Protein AF-A0A538I4Q8-F1 (afdb_monomer)

Sequence (150 aa):
MQAAAWTIAGQLDADGSVRDAKTSGSMATIPLSQAAVAIVKERRRTLMRRSFTAASSDAFVFTGRNGRPLTRRNALRAWQVATKDVLGNPLRLHDLRTTFASRLLLTVWMSPRRRHCFGTHGLRPRSRCTRVSRETPSHGSSGCENALDA

Radius of gyration: 25.62 Å; Cα contacts (8 Å, |Δi|>4): 102; chains: 1; bounding box: 79×50×55 Å

Structure (mmCIF, N/CA/C/O backbone):
data_AF-A0A538I4Q8-F1
#
_entry.id   AF-A0A538I4Q8-F1
#
loop_
_atom_site.group_PDB
_atom_site.id
_atom_site.type_symbol
_atom_site.label_atom_id
_atom_site.label_alt_id
_atom_site.label_comp_id
_atom_site.label_asym_id
_atom_site.label_entity_id
_atom_site.label_seq_id
_atom_si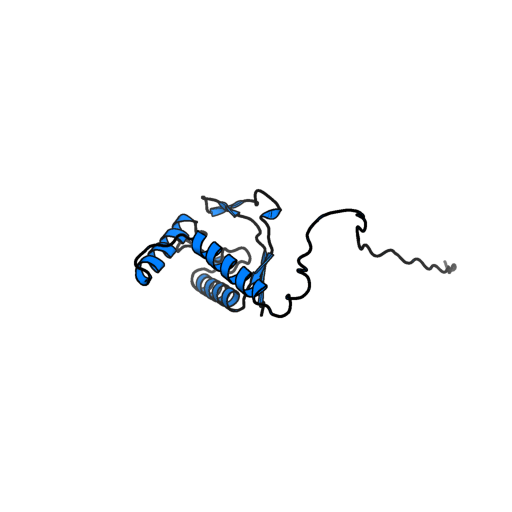te.pdbx_PDB_ins_code
_atom_site.Cartn_x
_atom_site.Cartn_y
_atom_site.Cartn_z
_atom_site.occupancy
_atom_site.B_iso_or_equiv
_atom_site.auth_seq_id
_atom_site.auth_comp_id
_atom_site.auth_asym_id
_atom_site.auth_atom_id
_atom_site.pdbx_PDB_model_num
ATOM 1 N N . MET A 1 1 ? 11.628 -9.960 13.456 1.00 53.09 1 MET A N 1
ATOM 2 C CA . MET A 1 1 ? 12.725 -10.457 12.600 1.00 53.09 1 MET A CA 1
ATOM 3 C C . MET A 1 1 ? 12.488 -9.998 11.168 1.00 53.09 1 MET A C 1
ATOM 5 O O . MET A 1 1 ? 11.351 -10.053 10.705 1.00 53.09 1 MET A O 1
ATOM 9 N N . GLN A 1 2 ? 13.519 -9.460 10.517 1.00 66.44 2 GLN A N 1
ATOM 10 C CA . GLN A 1 2 ? 13.479 -9.041 9.113 1.00 66.44 2 GLN A CA 1
ATOM 11 C C . GLN A 1 2 ? 13.382 -10.280 8.213 1.00 66.44 2 GLN A C 1
ATOM 13 O O . GLN A 1 2 ? 14.041 -11.275 8.490 1.00 66.44 2 GLN A O 1
ATOM 18 N N . ALA A 1 3 ? 12.538 -10.233 7.180 1.00 75.75 3 ALA A N 1
ATOM 19 C CA . ALA A 1 3 ? 12.260 -11.393 6.323 1.00 75.75 3 ALA A CA 1
ATOM 20 C C . ALA A 1 3 ? 12.711 -11.209 4.874 1.00 75.75 3 ALA A C 1
ATOM 22 O O . ALA A 1 3 ? 13.032 -12.178 4.198 1.00 75.75 3 ALA A O 1
ATOM 23 N N . ALA A 1 4 ? 12.695 -9.968 4.395 1.00 85.25 4 ALA A N 1
ATOM 24 C CA . ALA A 1 4 ? 13.140 -9.598 3.060 1.00 85.25 4 ALA A CA 1
ATOM 25 C C . ALA A 1 4 ? 13.564 -8.125 3.056 1.00 85.25 4 ALA A C 1
ATOM 27 O O . ALA A 1 4 ? 13.458 -7.429 4.072 1.00 85.25 4 ALA A O 1
ATOM 28 N N . ALA A 1 5 ? 14.018 -7.638 1.909 1.00 85.44 5 ALA A N 1
ATOM 29 C CA . ALA A 1 5 ? 14.253 -6.225 1.665 1.00 85.44 5 ALA A CA 1
ATOM 30 C C . ALA A 1 5 ? 13.602 -5.818 0.340 1.00 85.44 5 ALA A C 1
ATOM 32 O O . ALA A 1 5 ? 13.479 -6.639 -0.567 1.00 85.44 5 ALA A O 1
ATOM 33 N N . TRP A 1 6 ? 13.169 -4.562 0.245 1.00 86.62 6 TRP A N 1
ATOM 34 C CA . TRP A 1 6 ? 12.595 -3.998 -0.971 1.00 86.62 6 TRP A CA 1
ATOM 35 C C . TRP A 1 6 ? 13.410 -2.793 -1.416 1.00 86.62 6 TRP A C 1
ATOM 37 O O . TRP A 1 6 ? 13.516 -1.813 -0.680 1.00 86.62 6 TRP A O 1
ATOM 47 N N . THR A 1 7 ? 13.975 -2.866 -2.615 1.00 85.94 7 THR A N 1
ATOM 48 C CA . THR A 1 7 ? 14.677 -1.750 -3.248 1.00 85.94 7 THR A CA 1
ATOM 49 C C . THR A 1 7 ? 13.708 -0.913 -4.076 1.00 85.94 7 THR A C 1
ATOM 51 O O . THR A 1 7 ? 12.947 -1.441 -4.887 1.00 85.94 7 THR A O 1
ATOM 54 N N . ILE A 1 8 ? 13.729 0.401 -3.859 1.00 84.75 8 ILE A N 1
ATOM 55 C CA . ILE A 1 8 ? 12.945 1.364 -4.634 1.00 84.75 8 ILE A CA 1
ATOM 56 C C . ILE A 1 8 ? 13.691 1.650 -5.941 1.00 84.75 8 ILE A C 1
ATOM 58 O O . ILE A 1 8 ? 14.726 2.311 -5.923 1.00 84.75 8 ILE A O 1
ATOM 62 N N . ALA A 1 9 ? 13.154 1.154 -7.057 1.00 81.31 9 ALA A N 1
ATOM 63 C CA . ALA A 1 9 ? 13.735 1.342 -8.389 1.00 81.31 9 ALA A CA 1
ATOM 64 C C . ALA A 1 9 ? 13.369 2.692 -9.035 1.00 81.31 9 ALA A C 1
ATOM 66 O O . ALA A 1 9 ? 14.121 3.198 -9.854 1.00 81.31 9 ALA A O 1
ATOM 67 N N . GLY A 1 10 ? 12.237 3.293 -8.657 1.00 85.94 10 GLY A N 1
ATOM 68 C CA . GLY A 1 10 ? 11.752 4.536 -9.256 1.00 85.94 10 GLY A CA 1
ATOM 69 C C . GLY A 1 10 ? 10.437 5.012 -8.643 1.00 85.94 10 GLY A C 1
ATOM 70 O O . GLY A 1 10 ? 9.964 4.474 -7.637 1.00 85.94 10 GLY A O 1
ATOM 71 N N . GLN A 1 11 ? 9.849 6.039 -9.246 1.00 85.75 11 GLN A N 1
ATOM 72 C CA . GLN A 1 11 ? 8.567 6.622 -8.860 1.00 85.75 11 GLN A CA 1
ATOM 73 C C . GLN A 1 11 ? 7.507 6.333 -9.918 1.00 85.75 11 GLN A C 1
ATOM 75 O O . GLN A 1 11 ? 7.797 6.289 -11.106 1.00 85.75 11 GLN A O 1
ATOM 80 N N . LEU A 1 12 ? 6.264 6.148 -9.480 1.00 86.44 12 LEU A N 1
ATOM 81 C CA . LEU A 1 12 ? 5.137 6.000 -10.393 1.00 86.44 12 LEU A CA 1
ATOM 82 C C . LEU A 1 12 ? 4.626 7.383 -10.806 1.00 86.44 12 LEU A C 1
ATOM 84 O O . LEU A 1 12 ? 4.293 8.193 -9.936 1.00 86.44 12 LEU A O 1
ATOM 88 N N . ASP A 1 13 ? 4.530 7.629 -12.106 1.00 84.06 13 ASP A N 1
ATOM 89 C CA . ASP A 1 13 ? 3.953 8.853 -12.652 1.00 84.06 13 ASP A CA 1
ATOM 90 C C . ASP A 1 13 ? 2.418 8.765 -12.792 1.00 84.06 13 ASP A C 1
ATOM 92 O O . ASP A 1 13 ? 1.798 7.720 -12.569 1.00 84.06 13 ASP A O 1
ATOM 96 N N . ALA A 1 14 ? 1.771 9.887 -13.111 1.00 77.12 14 ALA A N 1
ATOM 97 C CA . ALA A 1 14 ? 0.320 10.005 -13.231 1.00 77.12 14 ALA A CA 1
ATOM 98 C C . ALA A 1 14 ? -0.284 9.089 -14.310 1.00 77.12 14 ALA A C 1
ATOM 100 O O . ALA A 1 14 ? -1.422 8.637 -14.161 1.00 77.12 14 ALA A O 1
ATOM 101 N N . ASP A 1 15 ? 0.475 8.800 -15.366 1.00 79.50 15 ASP A N 1
ATOM 102 C CA . ASP A 1 15 ? 0.108 7.893 -16.457 1.00 79.50 15 ASP A CA 1
ATOM 103 C C . ASP A 1 15 ? 0.312 6.403 -16.107 1.00 79.50 15 ASP A C 1
ATOM 105 O O . ASP A 1 15 ? -0.184 5.523 -16.814 1.00 79.50 15 ASP A O 1
ATOM 109 N N . GLY A 1 16 ? 0.967 6.112 -14.978 1.00 77.06 16 GLY A N 1
ATOM 110 C CA . GLY A 1 16 ? 1.312 4.763 -14.542 1.00 77.06 16 GLY A CA 1
ATOM 111 C C . GLY A 1 16 ? 2.652 4.250 -15.073 1.00 77.06 16 GLY A C 1
ATOM 112 O O . GLY A 1 16 ? 2.952 3.073 -14.870 1.00 77.06 16 GLY A O 1
ATOM 113 N N . SER A 1 17 ? 3.454 5.097 -15.724 1.00 84.50 17 SER A N 1
ATOM 114 C CA . SER A 1 17 ? 4.840 4.787 -16.080 1.00 84.50 17 SER A CA 1
ATOM 115 C C . SER A 1 17 ? 5.765 4.887 -14.860 1.00 84.50 17 SER A C 1
ATOM 117 O O . SER A 1 17 ? 5.455 5.559 -13.870 1.00 84.50 17 SER A O 1
ATOM 119 N N . VAL A 1 18 ? 6.901 4.186 -14.903 1.00 85.25 18 VAL A N 1
ATOM 120 C CA . VAL A 1 18 ? 7.962 4.338 -13.898 1.00 85.25 18 VAL A CA 1
ATOM 121 C C . VAL A 1 18 ? 8.919 5.417 -14.383 1.00 85.25 18 VAL A C 1
ATOM 123 O O . VAL A 1 18 ? 9.452 5.321 -15.485 1.00 85.25 18 VAL A O 1
ATOM 126 N N . ARG A 1 19 ? 9.143 6.432 -13.552 1.00 86.44 19 ARG A N 1
ATOM 127 C CA . ARG A 1 19 ? 10.162 7.460 -13.752 1.00 86.44 19 ARG A CA 1
ATOM 128 C C . ARG A 1 19 ? 11.295 7.278 -12.763 1.00 86.44 19 ARG A C 1
ATOM 130 O O . ARG A 1 19 ? 11.072 6.888 -11.613 1.00 86.44 19 ARG A O 1
ATOM 137 N N . ASP A 1 20 ? 12.493 7.640 -13.193 1.00 83.00 20 ASP A N 1
ATOM 138 C CA . ASP A 1 20 ? 13.643 7.684 -12.306 1.00 83.00 20 ASP A CA 1
ATOM 139 C C . ASP A 1 20 ? 13.404 8.660 -11.161 1.00 83.00 20 ASP A C 1
ATOM 141 O O . ASP A 1 20 ? 12.747 9.702 -11.291 1.00 83.00 20 ASP A O 1
ATOM 145 N N . ALA A 1 21 ? 13.935 8.305 -9.997 1.00 80.25 21 ALA A N 1
ATOM 146 C CA . ALA A 1 21 ? 13.842 9.185 -8.858 1.00 80.25 21 ALA A CA 1
ATOM 147 C C . ALA A 1 21 ? 14.675 10.447 -9.121 1.00 80.25 21 ALA A C 1
ATOM 149 O O . ALA A 1 21 ? 15.844 10.369 -9.489 1.00 80.25 21 ALA A O 1
ATOM 150 N N . LYS A 1 22 ? 14.081 11.621 -8.871 1.00 74.38 22 LYS A N 1
ATOM 151 C CA . LYS A 1 22 ? 14.726 12.928 -9.098 1.00 74.38 22 LYS A CA 1
ATOM 152 C C . LYS A 1 22 ? 16.103 13.054 -8.430 1.00 74.38 22 LYS A C 1
ATOM 154 O O . LYS A 1 22 ? 16.942 13.821 -8.888 1.00 74.38 22 LYS A O 1
ATOM 159 N N . THR A 1 23 ? 16.319 12.347 -7.324 1.00 77.69 23 THR A N 1
ATOM 160 C CA . THR A 1 23 ? 17.590 12.320 -6.599 1.00 77.69 23 THR A CA 1
ATOM 161 C C . THR A 1 23 ? 17.951 10.890 -6.218 1.00 77.69 23 THR A C 1
ATOM 163 O O . THR A 1 23 ? 17.082 10.109 -5.826 1.00 77.69 23 THR A O 1
ATOM 166 N N . SER A 1 24 ? 19.245 10.567 -6.245 1.00 68.38 24 SER A N 1
ATOM 167 C CA . SER A 1 24 ? 19.768 9.265 -5.804 1.00 68.38 24 SER A CA 1
ATOM 168 C C . SER A 1 24 ? 19.390 8.943 -4.354 1.00 68.38 24 SER A C 1
ATOM 170 O O . SER A 1 24 ? 19.083 7.800 -4.039 1.00 68.38 24 SER A O 1
ATOM 172 N N . GLY A 1 25 ? 19.299 9.959 -3.487 1.00 72.06 25 GLY A N 1
ATOM 173 C CA . GLY A 1 25 ? 18.856 9.805 -2.095 1.00 72.06 25 GLY A CA 1
ATOM 174 C C . GLY A 1 25 ? 17.397 9.356 -1.924 1.0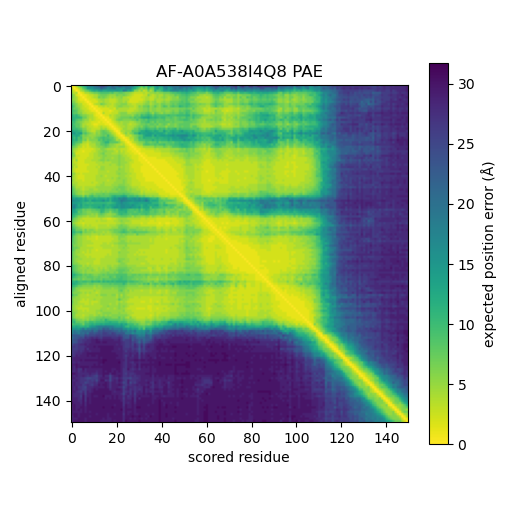0 72.06 25 GLY A C 1
ATOM 175 O O . GLY A 1 25 ? 16.994 8.996 -0.822 1.00 72.06 25 GLY A O 1
ATOM 176 N N . SER A 1 26 ? 16.598 9.369 -2.994 1.00 74.69 26 SER A N 1
ATOM 177 C CA . SER A 1 26 ? 15.232 8.834 -2.989 1.00 74.69 26 SER A CA 1
ATOM 178 C C . SER A 1 26 ? 15.181 7.329 -3.284 1.00 74.69 26 SER A C 1
ATOM 180 O O . SER A 1 26 ? 14.149 6.700 -3.042 1.00 74.69 26 SER A O 1
ATOM 182 N N . MET A 1 27 ? 16.276 6.746 -3.782 1.00 83.81 27 MET A N 1
ATOM 183 C CA . MET A 1 27 ? 16.429 5.301 -3.909 1.00 83.81 27 MET A CA 1
ATOM 184 C C . MET A 1 27 ? 16.886 4.742 -2.565 1.00 83.81 27 MET A C 1
ATOM 186 O O . MET A 1 27 ? 17.902 5.155 -2.010 1.00 83.81 27 MET A O 1
ATOM 190 N N . ALA A 1 28 ? 16.119 3.807 -2.019 1.00 83.56 28 ALA A N 1
ATOM 191 C CA . ALA A 1 28 ? 16.440 3.179 -0.749 1.00 83.56 28 ALA A CA 1
ATOM 192 C C . ALA A 1 28 ? 16.046 1.706 -0.762 1.00 83.56 28 ALA A C 1
ATOM 194 O O . ALA A 1 28 ? 15.075 1.309 -1.411 1.00 83.56 28 ALA A O 1
ATOM 195 N N . THR A 1 29 ? 16.788 0.915 0.005 1.00 86.69 29 THR A N 1
ATOM 196 C CA . THR A 1 29 ? 16.446 -0.472 0.306 1.00 86.69 29 THR A CA 1
ATOM 197 C C . THR A 1 29 ? 15.839 -0.524 1.700 1.00 86.69 29 THR A C 1
ATOM 199 O O . THR A 1 29 ? 16.498 -0.207 2.688 1.00 86.69 29 THR A O 1
ATOM 202 N N . ILE A 1 30 ? 14.561 -0.893 1.779 1.00 86.38 30 ILE A N 1
ATOM 203 C CA . ILE A 1 30 ? 13.788 -0.900 3.021 1.00 86.38 30 ILE A CA 1
ATOM 204 C C . ILE A 1 30 ? 13.644 -2.345 3.517 1.00 86.38 30 ILE A C 1
ATOM 206 O O . ILE A 1 30 ? 13.175 -3.201 2.761 1.00 86.38 30 ILE A O 1
ATOM 210 N N . PRO A 1 31 ? 14.004 -2.646 4.779 1.00 88.44 31 PRO A N 1
ATOM 211 C CA . PRO A 1 31 ? 13.770 -3.959 5.365 1.00 88.44 31 PRO A CA 1
ATOM 212 C C . PRO A 1 31 ? 12.264 -4.223 5.507 1.00 88.44 31 PRO A C 1
ATOM 214 O O . PRO A 1 31 ? 11.525 -3.403 6.053 1.00 88.44 31 PRO A O 1
ATOM 217 N N . LEU A 1 32 ? 11.802 -5.387 5.054 1.00 88.88 32 LEU A N 1
ATOM 218 C CA . LEU A 1 32 ? 10.416 -5.821 5.199 1.00 88.88 32 LEU A CA 1
ATOM 219 C C . LEU A 1 32 ? 10.258 -6.783 6.378 1.00 88.88 32 LEU A C 1
ATOM 221 O O . LEU A 1 32 ? 11.042 -7.719 6.574 1.00 88.88 32 LEU A O 1
ATOM 225 N N . SER A 1 33 ? 9.191 -6.572 7.148 1.00 90.94 33 SER A N 1
ATOM 226 C CA . SER A 1 33 ? 8.743 -7.517 8.168 1.00 90.94 33 SER A CA 1
ATOM 227 C C . SER A 1 33 ? 8.113 -8.758 7.526 1.00 90.94 33 SER A C 1
ATOM 229 O O . SER A 1 33 ? 7.630 -8.710 6.393 1.00 90.94 33 SER A O 1
ATOM 231 N N . GLN A 1 34 ? 8.056 -9.867 8.270 1.00 91.50 34 GLN A N 1
ATOM 232 C CA . GLN A 1 34 ? 7.369 -11.089 7.825 1.00 91.50 34 GLN A CA 1
ATOM 233 C C . GLN A 1 34 ? 5.910 -10.821 7.421 1.00 91.50 34 GLN A C 1
ATOM 235 O O . GLN A 1 34 ? 5.462 -11.302 6.382 1.00 91.50 34 GLN A O 1
ATOM 240 N N . ALA A 1 35 ? 5.196 -9.990 8.188 1.00 91.81 35 ALA A N 1
ATOM 241 C CA . ALA A 1 35 ? 3.818 -9.609 7.886 1.00 91.81 35 ALA A CA 1
ATOM 242 C C . ALA A 1 35 ? 3.698 -8.850 6.552 1.00 91.81 35 ALA A C 1
ATOM 244 O O . ALA A 1 35 ? 2.823 -9.156 5.744 1.00 91.81 35 ALA A O 1
ATOM 245 N N . ALA A 1 36 ? 4.607 -7.906 6.276 1.00 90.81 36 ALA A N 1
ATOM 246 C CA . ALA A 1 36 ? 4.615 -7.179 5.006 1.00 90.81 36 ALA A CA 1
ATOM 247 C C . ALA A 1 36 ? 4.882 -8.116 3.816 1.00 90.81 36 ALA A C 1
ATOM 249 O O . ALA A 1 36 ? 4.206 -8.028 2.790 1.00 90.81 36 ALA A O 1
ATOM 250 N N . VAL A 1 37 ? 5.818 -9.060 3.971 1.00 92.62 37 VAL A N 1
ATOM 251 C CA . VAL A 1 37 ? 6.104 -10.081 2.951 1.00 92.62 37 VAL A CA 1
ATOM 252 C C . VAL A 1 37 ? 4.884 -10.967 2.695 1.00 92.62 37 VAL A C 1
ATOM 254 O O . VAL A 1 37 ? 4.568 -11.243 1.539 1.00 92.62 37 VAL A O 1
ATOM 257 N N . ALA A 1 38 ? 4.175 -11.388 3.745 1.00 94.31 38 ALA A N 1
ATOM 258 C CA . ALA A 1 38 ? 2.968 -12.200 3.611 1.00 94.31 38 ALA A CA 1
ATOM 259 C C . ALA A 1 38 ? 1.873 -11.474 2.808 1.00 94.31 38 ALA A C 1
ATOM 261 O O . ALA A 1 38 ? 1.305 -12.059 1.886 1.00 94.31 38 ALA A O 1
ATOM 262 N N . ILE A 1 39 ? 1.644 -10.183 3.082 1.00 94.06 39 ILE A N 1
ATOM 263 C CA . ILE A 1 39 ? 0.674 -9.353 2.345 1.00 94.06 39 ILE A CA 1
ATOM 264 C C . ILE A 1 39 ? 1.039 -9.269 0.856 1.00 94.06 39 ILE A C 1
ATOM 266 O O . ILE A 1 39 ? 0.183 -9.459 -0.009 1.00 94.06 39 ILE A O 1
ATOM 270 N N . VAL A 1 40 ? 2.314 -9.015 0.542 1.00 91.38 40 VAL A N 1
ATOM 271 C CA . VAL A 1 40 ? 2.799 -8.931 -0.847 1.00 91.38 40 VAL A CA 1
ATOM 272 C C . VAL A 1 40 ? 2.632 -10.268 -1.574 1.00 91.38 40 VAL A C 1
ATOM 274 O O . VAL A 1 40 ? 2.151 -10.294 -2.710 1.00 91.38 40 VAL A O 1
ATOM 277 N N . LYS A 1 41 ? 2.972 -11.387 -0.921 1.00 91.06 41 LYS A N 1
ATOM 278 C CA . LYS A 1 41 ? 2.822 -12.734 -1.491 1.00 91.06 41 LYS A CA 1
ATOM 279 C C . LYS A 1 41 ? 1.363 -13.077 -1.781 1.00 91.06 41 LYS A C 1
ATOM 281 O O . LYS A 1 41 ? 1.058 -13.510 -2.892 1.00 91.06 41 LYS A O 1
ATOM 286 N N . GLU A 1 42 ? 0.457 -12.840 -0.832 1.00 92.88 42 GLU A N 1
ATOM 287 C CA . GLU A 1 42 ? -0.969 -13.116 -1.042 1.00 92.88 42 GLU A CA 1
ATOM 288 C C . GLU A 1 42 ? -1.552 -12.236 -2.151 1.00 92.88 42 GLU A C 1
ATOM 290 O O . GLU A 1 42 ? -2.333 -12.695 -2.994 1.00 92.88 42 GLU A O 1
ATOM 295 N N . ARG A 1 43 ? -1.114 -10.974 -2.221 1.00 91.25 43 ARG A N 1
ATOM 296 C CA . ARG A 1 43 ? -1.521 -10.089 -3.307 1.00 91.25 43 ARG A CA 1
ATOM 297 C C . ARG A 1 43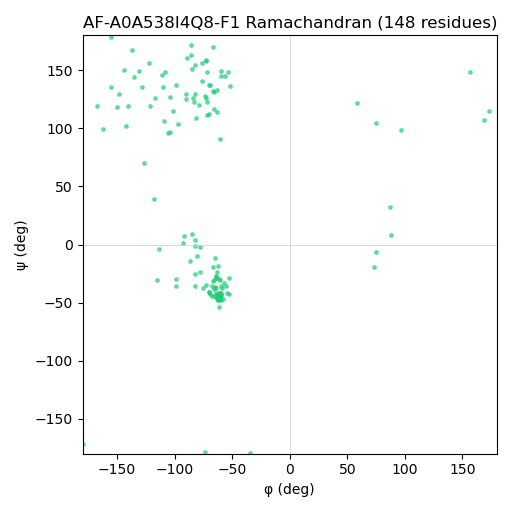 ? -1.069 -10.624 -4.665 1.00 91.25 43 ARG A C 1
ATOM 299 O O . ARG A 1 43 ? -1.892 -10.686 -5.578 1.00 91.25 43 ARG A O 1
ATOM 306 N N . ARG A 1 44 ? 0.190 -11.054 -4.792 1.00 88.94 44 ARG A N 1
ATOM 307 C CA . ARG A 1 44 ? 0.728 -11.639 -6.032 1.00 88.94 44 ARG A CA 1
ATOM 308 C C . ARG A 1 44 ? -0.037 -12.902 -6.433 1.00 88.94 44 ARG A C 1
ATOM 310 O O . ARG A 1 44 ? -0.447 -13.015 -7.584 1.00 88.94 44 ARG A O 1
ATOM 317 N N . ARG A 1 45 ? -0.343 -13.786 -5.476 1.00 89.31 45 ARG A N 1
ATOM 318 C CA . ARG A 1 45 ? -1.163 -14.988 -5.709 1.00 89.31 45 ARG A CA 1
ATOM 319 C C . ARG A 1 45 ? -2.557 -14.638 -6.231 1.00 89.31 45 ARG A C 1
ATOM 321 O O . ARG A 1 45 ? -3.047 -15.251 -7.175 1.00 89.31 45 ARG A O 1
ATOM 328 N N . THR A 1 46 ? -3.190 -13.620 -5.654 1.00 88.50 46 THR A N 1
ATOM 329 C CA . THR A 1 46 ? -4.499 -13.134 -6.111 1.00 88.50 46 THR A CA 1
ATOM 330 C C . THR A 1 46 ? -4.451 -12.552 -7.519 1.00 88.50 46 THR A C 1
ATOM 332 O O . THR A 1 46 ? -5.397 -12.746 -8.279 1.00 88.50 46 THR A O 1
ATOM 335 N N . LEU A 1 47 ? -3.370 -11.862 -7.886 1.00 87.25 47 LEU A N 1
ATOM 336 C CA . LEU A 1 47 ? -3.200 -11.352 -9.244 1.00 87.25 47 LEU A CA 1
ATOM 337 C C . LEU A 1 47 ? -2.967 -12.474 -10.259 1.00 87.25 47 LEU A C 1
ATOM 339 O O . LEU A 1 47 ? -3.617 -12.466 -11.299 1.00 87.25 47 LEU A O 1
ATOM 343 N N . MET A 1 48 ? -2.136 -13.466 -9.933 1.00 85.44 48 MET A N 1
ATOM 344 C CA . MET A 1 48 ? -1.899 -14.640 -10.786 1.00 85.44 48 MET A CA 1
ATOM 345 C C . MET A 1 48 ? -3.187 -15.421 -11.071 1.00 85.44 48 MET A C 1
ATOM 347 O O . MET A 1 48 ? -3.404 -15.857 -12.195 1.00 85.44 48 MET A O 1
ATOM 351 N N . ARG A 1 49 ? -4.087 -15.535 -10.082 1.00 84.50 49 ARG A N 1
ATOM 352 C CA . ARG A 1 49 ? -5.419 -16.139 -10.278 1.00 84.50 49 ARG A CA 1
ATOM 353 C C . ARG A 1 49 ? -6.305 -15.363 -11.260 1.00 84.50 49 ARG A C 1
ATOM 355 O O . ARG A 1 49 ? -7.245 -15.932 -11.794 1.00 84.50 49 ARG A O 1
ATOM 362 N N . ARG A 1 50 ? -6.056 -14.064 -11.454 1.00 81.00 50 ARG A N 1
ATOM 363 C CA . ARG A 1 50 ? -6.868 -13.180 -12.309 1.00 81.00 50 ARG A CA 1
ATOM 364 C C . ARG A 1 50 ? -6.276 -12.976 -13.700 1.00 81.00 50 ARG A C 1
ATOM 366 O O . ARG A 1 50 ? -7.028 -12.699 -14.624 1.00 81.00 50 ARG A O 1
ATOM 373 N N . SER A 1 51 ? -4.954 -13.042 -13.836 1.00 74.69 51 SER A N 1
ATOM 374 C CA . SER A 1 51 ? -4.259 -12.838 -15.104 1.00 74.69 51 SER A CA 1
ATOM 375 C C . SER A 1 51 ? -2.907 -13.543 -15.114 1.00 74.69 51 SER A C 1
ATOM 377 O O . SER A 1 51 ? -2.111 -13.389 -14.185 1.00 74.69 51 SER A O 1
ATOM 379 N N . PHE A 1 52 ? -2.604 -14.220 -16.222 1.00 65.88 52 PHE A N 1
ATOM 380 C CA . PHE A 1 52 ? -1.297 -14.825 -16.470 1.00 65.88 52 PHE A CA 1
ATOM 381 C C . PHE A 1 52 ? -0.180 -13.773 -16.608 1.00 65.88 52 PHE A C 1
ATOM 383 O O . PHE A 1 52 ? 0.946 -14.002 -16.175 1.00 65.88 52 PHE A O 1
ATOM 390 N N . THR A 1 53 ? -0.492 -12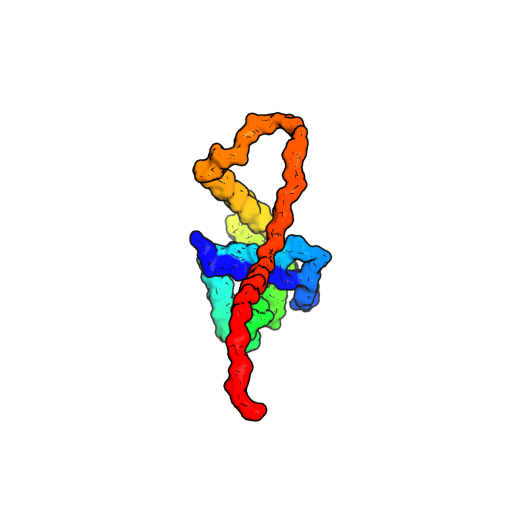.565 -17.100 1.00 68.12 53 THR A N 1
ATOM 391 C CA . THR A 1 53 ? 0.495 -11.473 -17.240 1.00 68.12 53 THR A CA 1
ATOM 392 C C . THR A 1 53 ? 1.010 -10.947 -15.898 1.00 68.12 53 THR A C 1
ATOM 394 O O . THR A 1 53 ? 2.089 -10.363 -15.834 1.00 68.12 53 THR A O 1
ATOM 397 N N . ALA A 1 54 ? 0.290 -11.204 -14.801 1.00 65.06 54 ALA A N 1
ATOM 398 C CA . ALA A 1 54 ? 0.720 -10.839 -13.453 1.00 65.06 54 ALA A CA 1
ATOM 399 C C . ALA A 1 54 ? 1.780 -11.788 -12.860 1.00 65.06 54 ALA A C 1
ATOM 401 O O . ALA A 1 54 ? 2.238 -11.570 -11.735 1.00 65.06 54 ALA A O 1
ATOM 402 N N . ALA A 1 55 ? 2.159 -12.847 -13.583 1.00 65.38 55 ALA A N 1
ATOM 403 C CA . ALA A 1 55 ? 3.199 -13.773 -13.152 1.00 65.38 55 ALA A CA 1
ATOM 404 C C . ALA A 1 55 ? 4.624 -13.227 -13.359 1.00 65.38 55 ALA A C 1
ATOM 406 O O . ALA A 1 55 ? 5.525 -13.634 -12.620 1.00 65.38 55 ALA A O 1
ATOM 407 N N . SER A 1 56 ? 4.810 -12.282 -14.293 1.00 74.88 56 SER A N 1
ATOM 408 C CA . SER A 1 56 ? 6.114 -11.681 -14.612 1.00 74.88 56 SER A CA 1
ATOM 409 C C . SER A 1 56 ? 6.792 -11.065 -13.380 1.00 74.88 56 SER A C 1
ATOM 411 O O . SER A 1 56 ? 6.128 -10.528 -12.487 1.00 74.88 56 SER A O 1
ATOM 413 N N . SER A 1 57 ? 8.125 -11.148 -13.306 1.00 73.31 57 SER A N 1
ATOM 414 C CA . SER A 1 57 ? 8.930 -10.511 -12.250 1.00 73.31 57 SER A CA 1
ATOM 415 C C . SER A 1 57 ? 8.664 -9.011 -12.158 1.00 73.31 57 SER A C 1
ATOM 417 O O . SER A 1 57 ? 8.574 -8.487 -11.048 1.00 73.31 57 SER A O 1
ATOM 419 N N . ASP A 1 58 ? 8.429 -8.379 -13.308 1.00 75.62 58 ASP A N 1
ATOM 420 C CA . ASP A 1 58 ? 8.359 -6.924 -13.462 1.00 75.62 58 ASP A CA 1
ATOM 421 C C . ASP A 1 58 ? 6.924 -6.391 -13.324 1.00 75.62 58 ASP A C 1
ATOM 423 O O . ASP A 1 58 ? 6.664 -5.193 -13.432 1.00 75.62 58 ASP A O 1
ATOM 427 N N . ALA A 1 59 ? 5.960 -7.281 -13.068 1.00 83.44 59 ALA A N 1
ATOM 428 C CA . ALA A 1 59 ? 4.571 -6.902 -12.884 1.00 83.44 59 ALA A CA 1
ATOM 429 C C . ALA A 1 59 ? 4.358 -6.149 -11.560 1.00 83.44 59 ALA A C 1
ATOM 431 O O . ALA A 1 59 ? 4.814 -6.557 -10.487 1.00 83.44 59 ALA A O 1
ATOM 432 N N . PHE A 1 60 ? 3.568 -5.075 -11.611 1.00 87.88 60 PHE A N 1
ATOM 433 C CA . PHE A 1 60 ? 3.180 -4.335 -10.415 1.00 87.88 60 PHE A CA 1
ATOM 434 C C . PHE A 1 60 ? 2.346 -5.197 -9.456 1.00 87.88 60 PHE A C 1
ATOM 436 O O . PHE A 1 60 ? 1.350 -5.813 -9.833 1.00 87.88 60 PHE A O 1
ATOM 443 N N . VAL A 1 61 ? 2.704 -5.170 -8.170 1.00 89.44 61 VAL A N 1
ATOM 444 C CA . VAL A 1 61 ? 1.990 -5.910 -7.112 1.00 89.44 61 VAL A CA 1
ATOM 445 C C . VAL A 1 61 ? 0.660 -5.238 -6.744 1.00 89.44 61 VAL A C 1
ATOM 447 O O . VAL A 1 61 ? -0.344 -5.899 -6.465 1.00 89.44 61 VAL A O 1
ATOM 450 N N . PHE A 1 62 ? 0.625 -3.905 -6.735 1.00 90.75 62 PHE A N 1
ATOM 451 C CA . PHE A 1 62 ? -0.567 -3.135 -6.387 1.00 90.75 62 PHE A CA 1
ATOM 452 C C . PHE A 1 62 ? -1.180 -2.531 -7.644 1.00 90.75 62 PHE A C 1
ATOM 454 O O . PHE A 1 62 ? -0.776 -1.466 -8.102 1.00 90.75 62 PHE A O 1
ATOM 461 N N . THR A 1 63 ? -2.169 -3.229 -8.191 1.00 90.44 63 THR A N 1
ATOM 462 C CA . THR A 1 63 ? -2.888 -2.841 -9.410 1.00 90.44 63 THR A CA 1
ATOM 463 C C . THR A 1 63 ? -4.391 -2.700 -9.175 1.00 90.44 63 THR A C 1
ATOM 465 O O . THR A 1 63 ? -4.957 -3.290 -8.245 1.00 90.44 63 THR A O 1
ATOM 468 N N . GLY A 1 64 ? -5.045 -1.909 -10.026 1.00 85.00 64 GLY A N 1
ATOM 469 C CA . GLY A 1 64 ? -6.501 -1.840 -10.136 1.00 85.00 64 GLY A CA 1
ATOM 470 C C . GLY A 1 64 ? -7.098 -3.067 -10.836 1.00 85.00 64 GLY A C 1
ATOM 471 O O . GLY A 1 64 ? -6.392 -3.990 -11.236 1.00 85.00 64 GLY A O 1
ATOM 472 N N . ARG A 1 65 ? -8.427 -3.084 -11.018 1.00 82.31 65 ARG A N 1
ATOM 473 C CA . ARG A 1 65 ? -9.122 -4.181 -11.731 1.00 82.31 65 ARG A CA 1
ATOM 474 C C . ARG A 1 65 ? -8.718 -4.295 -13.205 1.00 82.31 65 ARG A C 1
ATOM 476 O O . ARG A 1 65 ? -8.766 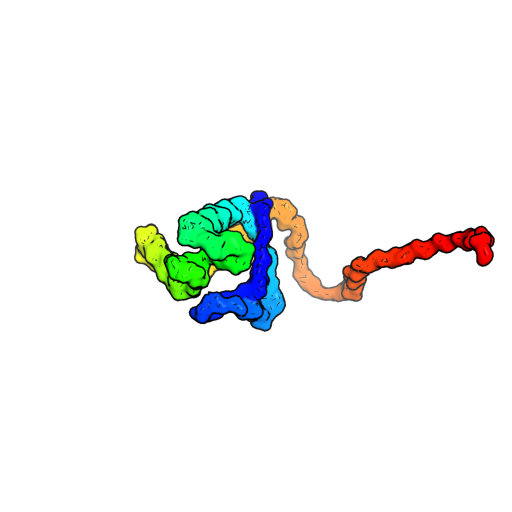-5.380 -13.758 1.00 82.31 65 ARG A O 1
ATOM 483 N N . ASN A 1 66 ? -8.296 -3.188 -13.806 1.00 82.50 66 ASN A N 1
ATOM 484 C CA . ASN A 1 66 ? -7.831 -3.093 -15.189 1.00 82.50 66 ASN A CA 1
ATOM 485 C C . ASN A 1 66 ? -6.342 -3.452 -15.366 1.00 82.50 66 ASN A C 1
ATOM 487 O O . ASN A 1 66 ? -5.774 -3.156 -16.410 1.00 82.50 66 ASN A O 1
ATOM 491 N N . GLY A 1 67 ? -5.678 -3.986 -14.334 1.00 82.81 67 GLY A N 1
ATOM 492 C CA . GLY A 1 67 ? -4.257 -4.345 -14.383 1.00 82.81 67 GLY A CA 1
ATOM 493 C C . GLY A 1 67 ? -3.283 -3.163 -14.328 1.00 82.81 67 GLY A C 1
ATOM 494 O O . GLY A 1 67 ? -2.086 -3.382 -14.177 1.00 82.81 67 GLY A O 1
ATOM 495 N N . ARG A 1 68 ? -3.766 -1.914 -14.376 1.00 86.62 68 ARG A N 1
ATOM 496 C CA . ARG A 1 68 ? -2.916 -0.720 -14.252 1.00 86.62 68 ARG A CA 1
ATOM 497 C C . ARG A 1 68 ? -2.412 -0.545 -12.816 1.00 86.62 68 ARG A C 1
ATOM 499 O O . ARG A 1 68 ? -3.141 -0.902 -11.881 1.00 86.62 68 ARG A O 1
ATOM 506 N N . PRO A 1 69 ? -1.211 0.024 -12.612 1.00 90.19 69 PRO A N 1
ATOM 507 C CA . PRO A 1 69 ? -0.687 0.285 -11.277 1.00 90.19 69 PRO A CA 1
ATOM 508 C C . PRO A 1 69 ? -1.608 1.217 -10.485 1.00 90.19 69 PRO A C 1
ATOM 510 O O . PRO A 1 69 ? -2.326 2.062 -11.029 1.00 90.19 69 PRO A O 1
ATOM 513 N N . LEU A 1 70 ? -1.624 1.031 -9.168 1.00 90.19 70 LEU A N 1
ATOM 514 C CA . LEU A 1 70 ? -2.473 1.799 -8.273 1.00 90.19 70 LEU A CA 1
ATOM 515 C C . LEU A 1 70 ? -1.982 3.250 -8.187 1.00 90.19 70 LEU A C 1
ATOM 517 O O . LEU A 1 70 ? -0.932 3.537 -7.618 1.00 90.19 70 LEU A O 1
ATOM 521 N N . THR A 1 71 ? -2.777 4.179 -8.713 1.00 89.19 71 THR A N 1
ATOM 522 C CA . THR A 1 71 ? -2.463 5.612 -8.658 1.00 89.19 71 THR A CA 1
ATOM 523 C C . THR A 1 71 ? -2.656 6.183 -7.252 1.00 89.19 71 THR A C 1
ATOM 525 O O . THR A 1 71 ? -3.463 5.684 -6.460 1.00 89.19 71 THR A O 1
ATOM 528 N N . ARG A 1 72 ? -1.989 7.309 -6.958 1.00 88.81 72 ARG A N 1
ATOM 529 C CA . ARG A 1 72 ? -2.136 8.037 -5.683 1.00 88.81 72 ARG A CA 1
ATOM 530 C C . ARG A 1 72 ? -3.597 8.357 -5.355 1.00 88.81 72 ARG A C 1
ATOM 532 O O . ARG A 1 72 ? -4.014 8.188 -4.212 1.00 88.81 72 ARG A O 1
ATOM 539 N N . ARG A 1 73 ? -4.379 8.801 -6.347 1.00 89.88 73 ARG A N 1
ATOM 540 C CA . ARG A 1 73 ? -5.801 9.143 -6.169 1.00 89.88 73 ARG A CA 1
ATOM 541 C C . ARG A 1 73 ? -6.624 7.919 -5.772 1.00 89.88 73 ARG A C 1
ATOM 543 O O . ARG A 1 73 ? -7.436 8.009 -4.856 1.00 89.88 73 ARG A O 1
ATOM 550 N N . ASN A 1 74 ? -6.392 6.783 -6.426 1.00 90.94 74 ASN A N 1
ATOM 551 C CA . ASN A 1 74 ? -7.121 5.548 -6.144 1.00 90.94 74 ASN A CA 1
ATOM 552 C C . ASN A 1 74 ? -6.728 4.957 -4.786 1.00 90.94 74 ASN A C 1
ATOM 554 O O . ASN A 1 74 ? -7.607 4.543 -4.033 1.00 90.94 74 ASN A O 1
ATOM 558 N N . ALA A 1 75 ? -5.437 4.985 -4.442 1.00 91.06 75 ALA A N 1
ATOM 559 C CA . ALA A 1 75 ? -4.957 4.588 -3.122 1.00 91.06 75 ALA A CA 1
ATOM 560 C C . ALA A 1 75 ? -5.562 5.462 -2.012 1.00 91.06 75 ALA A C 1
ATOM 562 O O . ALA A 1 75 ? -6.055 4.937 -1.016 1.00 91.06 75 ALA A O 1
ATOM 563 N N . LEU A 1 76 ? -5.582 6.789 -2.202 1.00 93.00 76 LEU A N 1
ATOM 564 C CA . LEU A 1 76 ? -6.153 7.720 -1.229 1.00 93.00 76 LEU A CA 1
ATOM 565 C C . LEU A 1 76 ? -7.652 7.487 -1.059 1.00 93.00 76 LEU A C 1
ATOM 567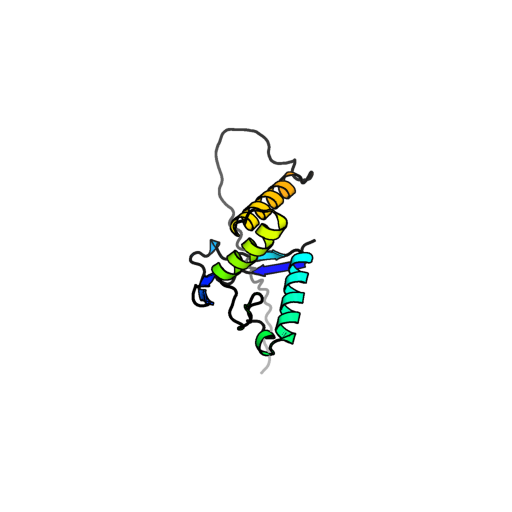 O O . LEU A 1 76 ? -8.124 7.409 0.068 1.00 93.00 76 LEU A O 1
ATOM 571 N N . ARG A 1 77 ? -8.388 7.318 -2.162 1.00 93.06 77 ARG A N 1
ATOM 572 C CA . ARG A 1 77 ? -9.825 7.033 -2.115 1.00 93.06 77 ARG A CA 1
ATOM 573 C C . ARG A 1 77 ? -10.115 5.744 -1.347 1.00 93.06 77 ARG A C 1
ATOM 575 O O . ARG A 1 77 ? -10.981 5.749 -0.482 1.00 93.06 77 ARG A O 1
ATOM 582 N N . ALA A 1 78 ? -9.391 4.662 -1.638 1.00 92.38 78 ALA A N 1
ATOM 583 C CA . ALA A 1 78 ? -9.565 3.390 -0.937 1.00 92.38 78 ALA A CA 1
ATOM 584 C C . ALA A 1 78 ? -9.274 3.519 0.569 1.00 92.38 78 ALA A C 1
ATOM 586 O O . ALA A 1 78 ? -10.028 3.005 1.390 1.00 92.38 78 ALA A O 1
ATOM 587 N N . TRP A 1 79 ? -8.220 4.256 0.930 1.00 93.75 79 TRP A N 1
ATOM 588 C CA . TRP A 1 79 ? -7.852 4.516 2.322 1.00 93.75 79 TRP A CA 1
ATOM 589 C C . TRP A 1 79 ? -8.889 5.358 3.072 1.00 93.75 79 TRP A C 1
ATOM 591 O O . TRP A 1 79 ? -9.259 5.038 4.200 1.00 93.75 79 TRP A O 1
ATOM 601 N N . GLN A 1 80 ? -9.386 6.424 2.447 1.00 94.75 80 GLN A N 1
ATOM 602 C CA . GLN A 1 80 ? -10.383 7.306 3.051 1.00 94.75 80 GLN A CA 1
ATOM 603 C C . GLN A 1 80 ? -11.714 6.595 3.279 1.00 94.75 80 GLN A C 1
ATOM 605 O O . GLN A 1 80 ? -12.328 6.816 4.315 1.00 94.75 80 GLN A O 1
ATOM 610 N N . VAL A 1 81 ? -12.135 5.725 2.355 1.00 94.44 81 VAL A N 1
ATOM 611 C CA . VAL A 1 81 ? -13.322 4.877 2.551 1.00 94.44 81 VAL A CA 1
ATOM 612 C C . VAL A 1 81 ? -13.115 3.966 3.762 1.00 94.44 81 VAL A C 1
ATOM 614 O O . VAL A 1 81 ? -13.878 4.045 4.714 1.00 94.44 81 VAL A O 1
ATOM 617 N N . ALA A 1 82 ? -12.016 3.204 3.789 1.00 92.38 82 ALA A N 1
ATOM 618 C CA . ALA A 1 82 ? -11.739 2.273 4.883 1.00 92.38 82 ALA A CA 1
ATOM 619 C C . ALA A 1 82 ? -11.626 2.955 6.261 1.00 92.38 82 ALA A C 1
ATOM 621 O O . ALA A 1 82 ? -12.022 2.384 7.272 1.00 92.38 82 ALA A O 1
ATOM 622 N N . THR A 1 83 ? -11.072 4.170 6.319 1.00 94.62 83 THR A N 1
ATOM 623 C CA . THR A 1 83 ? -10.905 4.904 7.585 1.00 94.62 83 THR A CA 1
ATOM 624 C C . THR A 1 83 ? -12.159 5.631 8.025 1.00 94.62 83 THR A C 1
ATOM 626 O O . THR A 1 83 ? -12.430 5.660 9.221 1.00 94.62 83 THR A O 1
ATOM 629 N N . LYS A 1 84 ? -12.951 6.173 7.096 1.00 93.31 84 LYS A N 1
ATOM 630 C CA . LYS A 1 84 ? -14.226 6.810 7.430 1.00 93.31 84 LYS A CA 1
ATOM 631 C C . LYS A 1 84 ? -15.172 5.822 8.113 1.00 93.31 84 LYS A C 1
ATOM 633 O O . LYS A 1 84 ? -15.779 6.185 9.114 1.00 93.31 84 LYS A O 1
ATOM 638 N N . ASP A 1 85 ? -15.231 4.589 7.618 1.00 90.69 85 ASP A N 1
ATOM 639 C CA . ASP A 1 85 ? -16.132 3.558 8.145 1.00 90.69 85 ASP A CA 1
ATOM 640 C C . ASP A 1 85 ? -15.774 3.130 9.579 1.00 90.69 85 ASP A C 1
ATOM 642 O O . ASP A 1 85 ? -16.653 2.785 10.360 1.00 90.69 85 ASP A O 1
ATOM 646 N N . VAL A 1 86 ? -14.488 3.176 9.944 1.00 93.56 86 VAL A N 1
ATOM 647 C CA . VAL A 1 86 ? -13.996 2.705 11.253 1.00 93.56 86 VAL A CA 1
ATOM 648 C C . VAL A 1 86 ? -13.794 3.846 12.255 1.00 93.56 86 VAL A C 1
ATOM 650 O O . VAL A 1 86 ? -13.996 3.662 13.450 1.00 93.56 86 VAL A O 1
ATOM 653 N N . LEU A 1 87 ? -13.361 5.021 11.789 1.00 93.12 87 LEU A N 1
ATOM 654 C CA . LEU A 1 87 ? -12.908 6.137 12.632 1.00 93.12 87 LEU A CA 1
ATOM 655 C C . LEU A 1 87 ? -13.829 7.363 12.562 1.00 93.12 87 LEU A C 1
ATOM 657 O O . LEU A 1 87 ? -13.554 8.370 13.212 1.00 93.12 87 LEU A O 1
ATOM 661 N N . GLY A 1 88 ? -14.863 7.338 11.718 1.00 92.56 88 GLY A N 1
ATOM 662 C CA . GLY A 1 88 ? -15.770 8.465 11.474 1.00 92.56 88 GLY A CA 1
ATOM 663 C C . GLY A 1 88 ? -15.169 9.604 10.641 1.00 92.56 88 GLY A C 1
ATOM 664 O O . GLY A 1 88 ? -15.912 10.370 10.031 1.00 92.56 88 GLY A O 1
ATOM 665 N N . ASN A 1 89 ? -13.838 9.692 10.542 1.00 90.75 89 ASN A N 1
ATOM 666 C CA . ASN A 1 89 ? -13.126 10.732 9.801 1.00 90.75 89 ASN A CA 1
ATOM 667 C C . ASN A 1 89 ? -12.095 10.137 8.823 1.00 90.75 89 ASN A C 1
ATOM 669 O O . ASN A 1 89 ? -11.333 9.243 9.197 1.00 90.75 89 ASN A O 1
ATOM 673 N N . PRO A 1 90 ? -12.024 10.636 7.573 1.00 91.31 90 PRO A N 1
ATOM 674 C CA . PRO A 1 90 ? -11.081 10.134 6.580 1.00 91.31 90 PRO A CA 1
ATOM 675 C C . PRO A 1 90 ? -9.647 10.599 6.876 1.00 91.31 90 PRO A C 1
ATOM 677 O O . PRO A 1 90 ? -9.382 11.797 6.985 1.00 91.31 90 PRO A O 1
ATOM 680 N N . LEU A 1 91 ? -8.698 9.663 6.923 1.00 92.81 91 LEU A N 1
ATOM 681 C CA . LEU A 1 91 ? -7.276 9.975 7.117 1.00 92.81 91 LEU A CA 1
ATOM 682 C C . LEU A 1 91 ? -6.541 10.229 5.793 1.00 92.81 91 LEU A C 1
ATOM 684 O O . LEU A 1 91 ? -6.964 9.804 4.712 1.00 92.81 91 LEU A O 1
ATOM 688 N N . ARG A 1 92 ? -5.388 10.903 5.863 1.00 91.94 92 ARG A N 1
ATOM 689 C CA . ARG A 1 92 ? -4.486 11.082 4.718 1.00 91.94 92 ARG A CA 1
ATOM 690 C C . ARG A 1 92 ? -3.563 9.870 4.605 1.00 91.94 92 ARG A C 1
ATOM 692 O O . ARG A 1 92 ? -3.173 9.265 5.596 1.00 91.94 92 ARG A O 1
ATOM 699 N N . LEU A 1 93 ? -3.124 9.544 3.386 1.00 90.81 93 LEU A N 1
ATOM 700 C CA . LEU A 1 93 ? -2.100 8.502 3.190 1.00 90.81 93 LEU A CA 1
ATOM 701 C C . LEU A 1 93 ? -0.766 8.853 3.864 1.00 90.81 93 LEU A C 1
ATOM 703 O O . LEU A 1 93 ? -0.020 7.960 4.253 1.00 90.81 93 LEU A O 1
ATOM 707 N N . HIS A 1 94 ? -0.453 10.146 3.990 1.00 92.25 94 HIS A N 1
ATOM 708 C CA . HIS A 1 94 ? 0.779 10.589 4.639 1.00 92.25 94 HIS A CA 1
ATOM 709 C C . HIS A 1 94 ? 0.820 10.205 6.126 1.00 92.25 94 HIS A C 1
ATOM 711 O O . HIS A 1 94 ? 1.893 9.907 6.645 1.00 92.25 94 HIS A O 1
ATOM 717 N N . ASP A 1 95 ? -0.340 10.104 6.776 1.00 92.19 95 ASP A N 1
ATOM 718 C CA . ASP A 1 95 ? -0.442 9.767 8.197 1.00 92.19 95 ASP A CA 1
ATOM 719 C C . ASP A 1 95 ? 0.074 8.345 8.475 1.00 92.19 95 ASP A C 1
ATOM 721 O O . ASP A 1 95 ? 0.637 8.087 9.540 1.00 92.19 95 ASP A O 1
ATOM 725 N N . LEU A 1 96 ? -0.008 7.434 7.492 1.00 91.69 96 LEU A N 1
ATOM 726 C CA . LEU A 1 96 ? 0.617 6.106 7.563 1.00 91.69 96 LEU A CA 1
ATOM 727 C C . LEU A 1 96 ? 2.142 6.202 7.680 1.00 91.69 96 LEU A C 1
ATOM 729 O O . LEU A 1 96 ? 2.748 5.497 8.489 1.00 91.69 96 LEU A O 1
ATOM 733 N N . ARG A 1 97 ? 2.769 7.090 6.895 1.00 90.62 97 ARG A N 1
ATOM 734 C CA . ARG A 1 97 ? 4.223 7.297 6.927 1.00 90.62 97 ARG A CA 1
ATOM 735 C C . ARG A 1 97 ? 4.646 7.917 8.254 1.00 90.62 97 ARG A C 1
ATOM 737 O O . ARG A 1 97 ? 5.607 7.436 8.849 1.00 90.62 97 ARG A O 1
ATOM 744 N N . THR A 1 98 ? 3.919 8.927 8.728 1.00 92.81 98 THR A N 1
ATOM 745 C CA . THR A 1 98 ? 4.183 9.561 10.027 1.00 92.81 98 THR A CA 1
ATOM 746 C C . THR A 1 98 ? 4.048 8.550 11.161 1.00 92.81 98 THR A C 1
ATOM 748 O O . THR A 1 98 ? 4.966 8.407 11.959 1.00 92.81 98 THR A O 1
ATOM 751 N N . THR A 1 99 ? 2.974 7.756 11.174 1.00 92.06 99 THR A N 1
ATOM 752 C CA . THR A 1 99 ? 2.743 6.720 12.194 1.00 92.06 99 THR A CA 1
ATOM 753 C C . THR A 1 99 ? 3.852 5.667 12.198 1.00 92.06 99 THR A C 1
ATOM 755 O O . THR A 1 99 ? 4.317 5.256 13.262 1.00 92.06 99 THR A O 1
ATOM 758 N N . PHE A 1 100 ? 4.301 5.231 11.016 1.00 90.88 100 PHE A N 1
ATOM 759 C CA . PHE A 1 100 ? 5.419 4.297 10.900 1.00 90.88 100 PHE A CA 1
ATOM 760 C C . PHE A 1 100 ? 6.721 4.902 11.436 1.00 90.88 100 PHE A C 1
ATOM 762 O O . PHE A 1 100 ? 7.402 4.261 12.235 1.00 90.88 100 PHE A O 1
ATOM 769 N N . ALA A 1 101 ? 7.043 6.141 11.053 1.00 89.62 101 ALA A N 1
ATOM 770 C CA . ALA A 1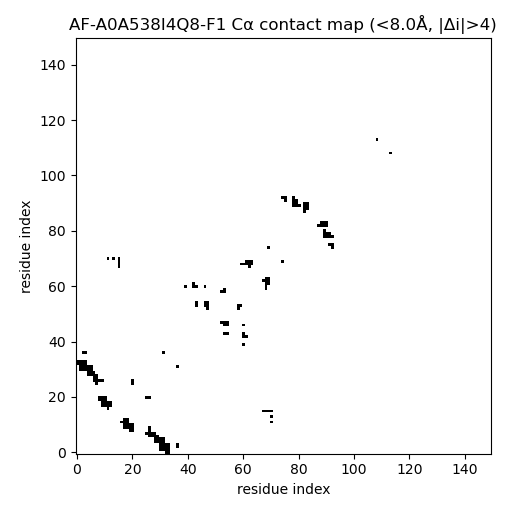 101 ? 8.240 6.834 11.521 1.00 89.62 101 ALA A CA 1
ATOM 771 C C . ALA A 1 101 ? 8.226 7.034 13.044 1.00 89.62 101 ALA A C 1
ATOM 773 O O . ALA A 1 101 ? 9.210 6.710 13.706 1.00 89.62 101 ALA A O 1
ATOM 774 N N . SER A 1 102 ? 7.103 7.482 13.614 1.00 91.12 102 SER A N 1
ATOM 775 C CA . SER A 1 102 ? 6.943 7.647 15.062 1.00 91.12 102 SER A CA 1
ATOM 776 C C . SER A 1 102 ? 7.123 6.324 15.805 1.00 91.12 102 SER A C 1
ATOM 778 O O . SER A 1 102 ? 7.866 6.272 16.782 1.00 91.12 102 SER A O 1
ATOM 780 N N . ARG A 1 103 ? 6.517 5.227 15.325 1.00 89.94 103 ARG A N 1
ATOM 781 C CA . ARG A 1 103 ? 6.706 3.896 15.928 1.00 89.94 103 ARG A CA 1
ATOM 782 C C . ARG A 1 103 ? 8.152 3.427 15.838 1.00 89.94 103 ARG A C 1
ATOM 784 O O . ARG A 1 103 ? 8.682 2.923 16.823 1.00 89.94 103 ARG A O 1
ATOM 791 N N . LEU A 1 104 ? 8.801 3.620 14.692 1.00 86.06 104 LEU A N 1
ATOM 792 C CA . LEU A 1 104 ? 10.195 3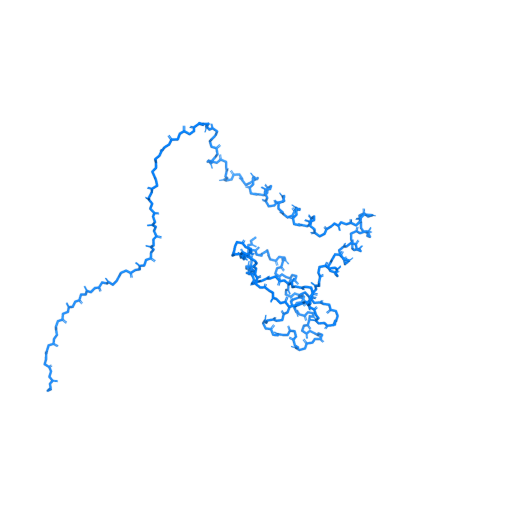.231 14.513 1.00 86.06 104 LEU A CA 1
ATOM 793 C C . LEU A 1 104 ? 11.108 4.004 15.474 1.00 86.06 104 LEU A C 1
ATOM 795 O O . LEU A 1 104 ? 11.898 3.385 16.183 1.00 86.06 104 LEU A O 1
ATOM 799 N N . LEU A 1 105 ? 10.949 5.328 15.568 1.00 84.88 105 LEU A N 1
ATOM 800 C CA . LEU A 1 105 ? 11.714 6.163 16.496 1.00 84.88 105 LEU A CA 1
ATOM 801 C C . LEU A 1 105 ? 11.517 5.717 17.945 1.00 84.88 105 LEU A C 1
ATOM 803 O O . LEU A 1 105 ? 12.505 5.506 18.642 1.00 84.88 105 LEU A O 1
ATOM 807 N N . LEU A 1 106 ? 10.274 5.480 18.373 1.00 83.50 106 LEU A N 1
ATOM 808 C CA . LEU A 1 106 ? 9.989 4.989 19.721 1.00 83.50 106 LEU A CA 1
ATOM 809 C C . LEU A 1 106 ? 10.656 3.633 19.987 1.00 83.50 106 LEU A C 1
ATOM 811 O O . LEU A 1 106 ? 11.285 3.464 21.022 1.00 83.50 106 LEU A O 1
ATOM 815 N N . THR A 1 107 ? 10.609 2.683 19.050 1.00 78.44 107 THR A N 1
ATOM 816 C CA . THR A 1 107 ? 11.253 1.366 19.242 1.00 78.44 107 THR A CA 1
ATOM 817 C C . THR A 1 107 ? 12.783 1.431 19.291 1.00 78.44 107 THR A C 1
ATOM 819 O O . THR A 1 107 ? 13.416 0.703 20.060 1.00 78.44 107 THR A O 1
ATOM 822 N N . VAL A 1 108 ? 13.395 2.319 18.500 1.00 72.25 108 VAL A N 1
ATOM 823 C CA . VAL A 1 108 ? 14.849 2.530 18.502 1.00 72.25 108 VAL A CA 1
ATOM 824 C C . VAL A 1 108 ? 15.288 3.213 19.798 1.00 72.25 108 VAL A C 1
ATOM 826 O O . VAL A 1 108 ? 16.288 2.805 20.384 1.00 72.25 108 VAL A O 1
ATOM 829 N N . TRP A 1 109 ? 14.515 4.189 20.281 1.00 59.22 109 TRP A N 1
ATOM 830 C CA . TRP A 1 109 ? 14.773 4.894 21.539 1.00 59.22 109 TRP A CA 1
ATOM 831 C C . TRP A 1 109 ? 14.485 4.046 22.785 1.00 59.22 109 TRP A C 1
ATOM 833 O O . TRP A 1 109 ? 15.215 4.137 23.767 1.00 59.22 109 TRP A O 1
ATOM 843 N N . MET A 1 110 ? 13.473 3.177 22.752 1.00 55.16 110 MET A N 1
ATOM 844 C CA . MET A 1 110 ? 13.118 2.289 23.869 1.00 55.16 110 MET A CA 1
ATOM 845 C C . MET A 1 110 ? 13.964 1.008 23.927 1.00 55.16 110 MET A C 1
ATOM 847 O O . MET A 1 110 ? 13.734 0.169 24.793 1.00 55.16 110 MET A O 1
ATOM 851 N N . SER A 1 111 ? 14.961 0.838 23.051 1.00 49.78 111 SER A N 1
ATOM 852 C CA . SER A 1 111 ? 15.910 -0.276 23.141 1.00 49.78 111 SER A CA 1
ATOM 853 C C . SER A 1 111 ? 16.869 -0.069 24.329 1.00 49.78 111 SER A C 1
ATOM 855 O O . SER A 1 111 ? 17.749 0.792 24.248 1.00 49.78 111 SER A O 1
ATOM 857 N N . PRO A 1 112 ? 16.809 -0.883 25.408 1.00 48.19 112 PRO A N 1
ATOM 858 C CA . PRO A 1 112 ? 17.632 -0.678 26.609 1.00 48.19 112 PRO A CA 1
ATOM 859 C C . PRO A 1 112 ? 19.144 -0.771 26.347 1.00 48.19 112 PRO A C 1
ATOM 861 O O . PRO A 1 112 ? 19.938 -0.281 27.144 1.00 48.19 112 PRO A O 1
ATOM 864 N N . ARG A 1 113 ? 19.542 -1.376 25.217 1.00 51.28 113 ARG A N 1
ATOM 865 C CA . ARG A 1 113 ? 20.938 -1.595 24.805 1.00 51.28 113 ARG A CA 1
ATOM 866 C C . ARG A 1 113 ? 21.617 -0.400 24.121 1.00 51.28 113 ARG A C 1
ATOM 868 O O . ARG A 1 113 ? 22.795 -0.503 23.808 1.00 51.28 113 ARG A O 1
ATOM 875 N N . ARG A 1 114 ? 20.933 0.732 23.909 1.00 52.19 114 ARG A N 1
ATOM 876 C CA . ARG A 1 114 ? 21.561 1.987 23.430 1.00 52.19 114 ARG A CA 1
ATOM 877 C C . ARG A 1 114 ? 21.434 3.127 24.446 1.00 52.19 114 ARG A C 1
ATOM 879 O O . ARG A 1 114 ? 21.210 4.271 24.079 1.00 52.19 114 ARG A O 1
ATOM 886 N N . ARG A 1 115 ? 21.576 2.808 25.738 1.00 45.16 115 ARG A N 1
ATOM 887 C CA . ARG A 1 115 ? 21.779 3.795 26.819 1.00 45.16 115 ARG A CA 1
ATOM 888 C C . ARG A 1 115 ? 23.256 4.086 27.123 1.00 45.16 115 ARG A C 1
ATOM 890 O O . ARG A 1 115 ? 23.557 4.806 28.064 1.00 45.16 115 ARG A O 1
ATOM 897 N N . HIS A 1 116 ? 24.179 3.562 26.324 1.00 47.34 116 HIS A N 1
ATOM 898 C CA . HIS A 1 116 ? 25.575 3.993 26.307 1.00 47.34 116 HIS A CA 1
ATOM 899 C C . HIS A 1 116 ? 25.826 4.724 24.986 1.00 47.34 116 HIS A C 1
ATOM 901 O O . HIS A 1 116 ? 25.389 4.249 23.942 1.00 47.34 116 HIS A O 1
ATOM 907 N N . CYS A 1 117 ? 26.515 5.863 25.049 1.00 40.34 117 CYS A N 1
ATOM 908 C CA . CYS A 1 117 ? 26.874 6.750 23.931 1.00 40.34 117 CYS A CA 1
ATOM 909 C C . CYS A 1 117 ? 25.855 7.834 23.527 1.00 40.34 117 CYS A C 1
ATOM 911 O O . CYS A 1 117 ? 25.834 8.250 22.375 1.00 40.34 117 CYS A O 1
ATOM 913 N N . PHE A 1 118 ? 25.088 8.383 24.468 1.00 40.50 118 PHE A N 1
ATOM 914 C CA . PHE A 1 118 ? 24.737 9.810 24.396 1.00 40.50 118 PHE A CA 1
ATOM 915 C C . PHE A 1 118 ? 25.123 10.459 25.722 1.00 40.50 118 PHE A C 1
ATOM 917 O O . PHE A 1 118 ? 24.294 10.774 26.570 1.00 40.50 118 PHE A O 1
ATOM 924 N N . GLY A 1 119 ? 26.439 10.567 25.920 1.00 39.03 119 GLY A N 1
ATOM 925 C CA . GLY A 1 119 ? 27.002 11.411 26.959 1.00 39.03 119 GLY A CA 1
ATOM 926 C C . GLY A 1 119 ? 26.627 12.853 26.654 1.00 39.03 119 GLY A C 1
ATOM 927 O O . GLY A 1 119 ? 27.034 13.421 25.643 1.00 39.03 119 GLY A O 1
ATOM 928 N N . THR A 1 120 ? 25.813 13.419 27.529 1.00 48.31 120 THR A N 1
ATOM 929 C CA . THR A 1 120 ? 25.593 14.849 27.675 1.00 48.31 120 THR A CA 1
ATOM 930 C C . THR A 1 120 ? 26.912 15.525 28.034 1.00 48.31 120 THR A C 1
ATOM 932 O O . THR A 1 120 ? 27.215 15.655 29.210 1.00 48.31 120 THR A O 1
ATOM 935 N N . HIS A 1 121 ? 27.688 15.977 27.052 1.00 41.94 121 HIS A N 1
ATOM 936 C CA . HIS A 1 121 ? 28.654 17.052 27.268 1.00 41.94 121 HIS A CA 1
ATOM 937 C C . HIS A 1 121 ? 28.666 17.976 26.058 1.00 41.94 121 HIS A C 1
ATOM 939 O O . HIS A 1 121 ? 28.891 17.567 24.919 1.00 41.94 121 HIS A O 1
ATOM 945 N N . GLY A 1 122 ? 28.328 19.232 26.335 1.00 39.78 122 GLY A N 1
ATOM 946 C CA . GLY A 1 122 ? 28.377 20.311 25.377 1.00 39.78 122 GLY A CA 1
ATOM 947 C C . GLY A 1 122 ? 29.801 20.655 24.945 1.00 39.78 122 GLY A C 1
ATOM 948 O O . GLY A 1 122 ? 30.783 20.252 25.556 1.00 39.78 122 GLY A O 1
ATOM 949 N N . LEU A 1 123 ? 29.825 21.502 23.916 1.00 39.88 123 LEU A N 1
ATOM 950 C CA . LEU A 1 123 ? 30.936 22.340 23.469 1.00 39.88 123 LEU A CA 1
ATOM 951 C C . LEU A 1 123 ? 32.083 21.618 22.719 1.00 39.88 123 LEU A C 1
ATOM 953 O O . LEU A 1 123 ? 32.938 20.937 23.265 1.00 39.88 123 LEU A O 1
ATOM 957 N N . ARG A 1 124 ? 32.036 21.845 21.397 1.00 35.59 124 ARG A N 1
ATOM 958 C CA . ARG A 1 124 ? 33.054 21.761 20.323 1.00 35.59 124 ARG A CA 1
ATOM 959 C C . ARG A 1 124 ? 34.498 22.158 20.740 1.00 35.59 124 ARG A C 1
ATOM 961 O O . ARG A 1 124 ? 34.644 22.824 21.756 1.00 35.59 124 ARG A O 1
ATOM 968 N N . PRO A 1 125 ? 35.504 22.129 19.826 1.00 52.84 125 PRO A N 1
ATOM 969 C CA . PRO A 1 125 ? 35.847 21.195 18.728 1.00 52.84 125 PRO A CA 1
ATOM 970 C C . PRO A 1 125 ? 37.373 20.881 18.660 1.00 52.84 125 PRO A C 1
ATOM 972 O O . PRO A 1 125 ? 38.175 21.648 19.175 1.00 52.84 125 PRO A O 1
ATOM 975 N N . ARG A 1 126 ? 37.796 19.862 17.887 1.00 35.69 126 ARG A N 1
ATOM 976 C CA . ARG A 1 126 ? 38.852 19.920 16.829 1.00 35.69 126 ARG A CA 1
ATOM 977 C C . ARG A 1 126 ? 39.487 18.554 16.548 1.00 35.69 126 ARG A C 1
ATOM 979 O O . ARG A 1 126 ? 39.690 17.765 17.456 1.00 35.69 126 ARG A O 1
ATOM 986 N N . SER A 1 127 ? 39.885 18.391 15.277 1.00 36.38 127 SER A N 1
ATOM 987 C CA . SER A 1 127 ? 40.840 17.416 14.709 1.00 36.38 127 SER A CA 1
ATOM 988 C C . SER A 1 127 ? 40.496 15.933 14.923 1.00 36.38 127 SER A C 1
ATOM 990 O O . SER A 1 127 ? 40.406 15.462 16.038 1.00 36.38 127 SER A O 1
ATOM 992 N N . ARG A 1 128 ? 40.343 15.085 13.907 1.00 32.19 128 ARG A N 1
ATOM 993 C CA . ARG A 1 128 ? 41.180 14.932 12.714 1.00 32.19 128 ARG A CA 1
ATOM 994 C C . ARG A 1 128 ? 40.409 14.063 11.710 1.00 32.19 128 ARG A C 1
ATOM 996 O O . ARG A 1 128 ? 40.077 12.920 12.002 1.00 32.19 128 ARG A O 1
ATOM 1003 N N . CYS A 1 129 ? 40.116 14.615 10.536 1.00 35.44 129 CYS A N 1
ATOM 1004 C CA . CYS A 1 129 ? 39.660 13.845 9.385 1.00 35.44 129 CYS A CA 1
ATOM 1005 C C . CYS A 1 129 ? 40.860 13.053 8.851 1.00 35.44 129 CYS A C 1
ATOM 1007 O O . CYS A 1 129 ? 41.892 13.663 8.585 1.00 35.44 129 CYS A O 1
ATOM 1009 N N . THR A 1 130 ? 40.758 11.726 8.774 1.00 34.91 130 THR A N 1
ATOM 1010 C CA . THR A 1 130 ? 41.307 10.868 7.703 1.00 34.91 130 THR A CA 1
ATOM 1011 C C . THR A 1 130 ? 41.216 9.400 8.123 1.00 34.91 130 THR A C 1
ATOM 1013 O O . THR A 1 130 ? 42.009 8.925 8.928 1.00 34.91 130 THR A O 1
ATOM 1016 N N . ARG A 1 131 ? 40.288 8.655 7.516 1.00 31.92 131 ARG A N 1
ATOM 1017 C CA . ARG A 1 131 ? 40.617 7.370 6.883 1.00 31.92 131 ARG A CA 1
ATOM 1018 C C . ARG A 1 131 ? 39.500 6.984 5.918 1.00 31.92 131 ARG A C 1
ATOM 1020 O O . ARG A 1 131 ? 38.443 6.503 6.306 1.00 31.92 131 ARG A O 1
ATOM 1027 N N . VAL A 1 132 ? 39.765 7.253 4.646 1.00 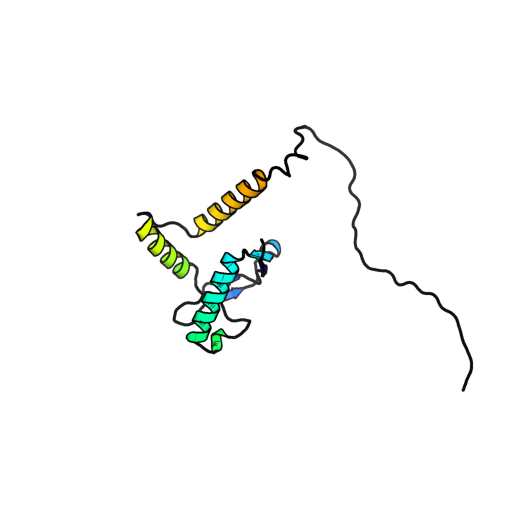37.47 132 VAL A N 1
ATOM 1028 C CA . VAL A 1 132 ? 39.146 6.571 3.513 1.00 37.47 132 VAL A CA 1
ATOM 1029 C C . VAL A 1 132 ? 39.636 5.125 3.571 1.00 37.47 132 VAL A C 1
ATOM 1031 O O . VAL A 1 132 ? 40.835 4.904 3.435 1.00 37.47 132 VAL A O 1
ATOM 1034 N N . SER A 1 133 ? 38.745 4.157 3.774 1.00 32.25 133 SER A N 1
ATOM 1035 C CA . SER A 1 133 ? 39.030 2.758 3.443 1.00 32.25 133 SER A CA 1
ATOM 1036 C C . SER A 1 133 ? 38.291 2.426 2.156 1.00 32.25 133 SER A C 1
ATOM 1038 O O . SER A 1 133 ? 37.094 2.153 2.156 1.00 32.25 133 SER A O 1
ATOM 1040 N N . ARG A 1 134 ? 39.027 2.514 1.043 1.00 33.38 134 ARG A N 1
ATOM 1041 C CA . ARG A 1 134 ? 38.776 1.684 -0.134 1.00 33.38 134 ARG A CA 1
ATOM 1042 C C . ARG A 1 134 ? 39.389 0.328 0.183 1.00 33.38 134 ARG A C 1
ATOM 1044 O O . ARG A 1 134 ? 40.591 0.259 0.413 1.00 33.38 134 ARG A O 1
ATOM 1051 N N . GLU A 1 135 ? 38.584 -0.719 0.188 1.00 32.56 135 GLU A N 1
ATOM 1052 C CA . GLU A 1 135 ? 39.097 -2.083 0.139 1.00 32.56 135 GLU A CA 1
ATOM 1053 C C . GLU A 1 135 ? 39.036 -2.544 -1.319 1.00 32.56 135 GLU A C 1
ATOM 1055 O O . GLU A 1 135 ? 37.972 -2.818 -1.867 1.00 32.56 135 GLU A O 1
ATOM 1060 N N . THR A 1 136 ? 40.202 -2.564 -1.958 1.00 42.03 136 THR A N 1
ATOM 1061 C CA . THR A 1 136 ? 40.498 -3.373 -3.145 1.00 42.03 136 THR A CA 1
ATOM 1062 C C . THR A 1 136 ? 41.605 -4.346 -2.743 1.00 42.03 136 THR A C 1
ATOM 1064 O O . THR A 1 136 ? 42.634 -3.870 -2.256 1.00 42.03 136 THR A O 1
ATOM 1067 N N . PRO A 1 137 ? 41.446 -5.670 -2.923 1.00 42.25 137 PRO A N 1
ATOM 1068 C CA . PRO A 1 137 ? 42.514 -6.626 -2.654 1.00 42.25 137 PRO A CA 1
ATOM 1069 C C . PRO A 1 137 ? 43.595 -6.542 -3.737 1.00 42.25 137 PRO A C 1
ATOM 1071 O O . PRO A 1 137 ? 43.309 -6.637 -4.930 1.00 42.25 137 PRO A O 1
ATOM 1074 N N . SER A 1 138 ? 44.837 -6.357 -3.298 1.00 39.62 138 SER A N 1
ATOM 1075 C CA . SER A 1 138 ? 46.060 -6.382 -4.096 1.00 39.62 138 SER A CA 1
ATOM 1076 C C . SER A 1 138 ? 46.478 -7.808 -4.462 1.00 39.62 138 SER A C 1
ATOM 1078 O O . SER A 1 138 ? 46.431 -8.710 -3.627 1.00 39.62 138 SER A O 1
ATOM 1080 N N . HIS A 1 139 ? 46.959 -7.969 -5.695 1.00 37.03 139 HIS A N 1
ATOM 1081 C CA . HIS A 1 139 ? 47.753 -9.104 -6.160 1.00 37.03 139 HIS A CA 1
ATOM 1082 C C . HIS A 1 139 ? 48.966 -9.377 -5.258 1.00 37.03 139 HIS A C 1
ATOM 1084 O O . HIS A 1 139 ? 49.691 -8.454 -4.891 1.00 37.03 139 HIS A O 1
ATOM 1090 N N . GLY A 1 140 ? 49.202 -10.657 -4.968 1.00 36.31 140 GLY A N 1
ATOM 1091 C CA . GLY A 1 140 ? 50.476 -11.178 -4.486 1.00 36.31 140 GLY A CA 1
ATOM 1092 C C . GLY A 1 140 ? 51.124 -12.001 -5.594 1.00 36.31 140 GLY A C 1
ATOM 1093 O O . GLY A 1 140 ? 50.664 -13.097 -5.904 1.00 36.31 140 GLY A O 1
ATOM 1094 N N . SER A 1 141 ? 52.160 -11.439 -6.204 1.00 38.31 141 SER A N 1
ATOM 1095 C CA . SER A 1 141 ? 53.054 -12.100 -7.150 1.00 38.31 141 SER A CA 1
ATOM 1096 C C . SER A 1 141 ? 54.105 -12.895 -6.373 1.00 38.31 141 SER A C 1
ATOM 1098 O O . SER A 1 141 ? 54.773 -12.342 -5.504 1.00 38.31 141 SER A O 1
ATOM 1100 N N . SER A 1 142 ? 54.288 -14.165 -6.717 1.00 42.53 142 SER A N 1
ATOM 1101 C CA . SER A 1 142 ? 55.463 -14.969 -6.369 1.00 42.53 142 SER A CA 1
ATOM 1102 C C . SER A 1 142 ? 55.753 -15.847 -7.580 1.00 42.53 142 SER A C 1
ATOM 1104 O O . SER A 1 142 ? 55.027 -16.806 -7.829 1.00 42.53 142 SER A O 1
ATOM 1106 N N . GLY A 1 143 ? 56.749 -15.458 -8.375 1.00 34.84 143 GLY A N 1
ATOM 1107 C CA . GLY A 1 143 ? 57.236 -16.240 -9.507 1.00 34.84 143 GLY A CA 1
ATOM 1108 C C . GLY A 1 143 ? 58.224 -17.315 -9.066 1.00 34.84 143 GLY A C 1
ATOM 1109 O O . GLY A 1 143 ? 58.887 -17.138 -8.052 1.00 34.84 143 GLY A O 1
ATOM 1110 N N . CYS A 1 144 ? 58.326 -18.375 -9.866 1.00 36.47 144 CYS A N 1
ATOM 1111 C CA . CYS A 1 144 ? 59.541 -19.156 -10.087 1.00 36.47 144 CYS A CA 1
ATOM 1112 C C . CYS A 1 144 ? 59.494 -19.685 -11.527 1.00 36.47 144 CYS A C 1
ATOM 1114 O O . CYS A 1 144 ? 58.482 -20.234 -11.965 1.00 36.47 144 CYS A O 1
ATOM 1116 N N . GLU A 1 145 ? 60.591 -19.454 -12.238 1.00 35.47 145 GLU A N 1
ATOM 1117 C CA . GLU A 1 145 ? 60.936 -19.963 -13.561 1.00 35.47 145 GLU A CA 1
ATOM 1118 C C . GLU A 1 145 ? 60.842 -21.492 -13.656 1.00 35.47 145 GLU A C 1
ATOM 1120 O O . GLU A 1 145 ? 61.150 -22.195 -12.699 1.00 35.47 145 GLU A O 1
ATOM 1125 N N . ASN A 1 146 ? 60.496 -21.991 -14.844 1.00 40.50 146 ASN A N 1
ATOM 1126 C CA . ASN A 1 146 ? 61.141 -23.163 -15.433 1.00 40.50 146 ASN A CA 1
ATOM 1127 C C . ASN A 1 146 ? 61.099 -23.024 -16.959 1.00 40.50 146 ASN A C 1
ATOM 1129 O O . ASN A 1 146 ? 60.032 -22.918 -17.564 1.00 40.50 146 ASN A O 1
ATOM 1133 N N . ALA A 1 147 ? 62.290 -22.977 -17.547 1.00 38.47 147 ALA A N 1
ATOM 1134 C CA . ALA A 1 147 ? 62.544 -23.155 -18.967 1.00 38.47 147 ALA A CA 1
ATOM 1135 C C . ALA A 1 147 ? 62.696 -24.655 -19.295 1.00 38.47 147 ALA A C 1
ATOM 1137 O O . ALA A 1 147 ? 63.016 -25.432 -18.395 1.00 38.47 147 ALA A O 1
ATOM 1138 N N . LEU A 1 148 ? 62.573 -24.976 -20.595 1.00 40.03 148 LEU A N 1
ATOM 1139 C CA . LEU A 1 148 ? 62.822 -26.251 -21.307 1.00 40.03 148 LEU A CA 1
ATOM 1140 C C . LEU A 1 148 ? 61.583 -27.138 -21.544 1.00 40.03 148 LEU A C 1
ATOM 1142 O O . LEU A 1 148 ? 61.125 -27.836 -20.648 1.00 40.03 148 LEU A O 1
ATOM 1146 N N . ASP A 1 149 ? 61.010 -27.077 -22.752 1.00 36.94 149 ASP A N 1
ATOM 1147 C CA . ASP A 1 149 ? 61.300 -28.030 -23.846 1.00 36.94 149 ASP A CA 1
ATOM 1148 C C . ASP A 1 149 ? 60.351 -27.798 -25.043 1.00 36.94 149 ASP A C 1
ATOM 1150 O O . ASP A 1 149 ? 59.137 -27.973 -24.911 1.00 36.94 149 ASP A O 1
ATOM 1154 N N . ALA A 1 150 ? 60.924 -27.381 -26.184 1.00 36.34 150 ALA A N 1
ATOM 1155 C CA . ALA A 1 150 ? 60.571 -27.715 -27.580 1.00 36.34 150 ALA A CA 1
ATOM 1156 C C . ALA A 1 150 ? 61.269 -26.752 -28.558 1.00 36.34 150 ALA A C 1
ATOM 1158 O O . ALA A 1 150 ? 60.991 -25.532 -28.491 1.00 36.34 150 ALA A O 1
#

Foldseek 3Di:
DFDDKDWDQADQDPVLDGDHDPDPVVTDIGTDDPVRVVVLVVLLVVVVVVDVVSVDPPQASADDPVSGHQDLVNVQVVQQVVCCVPPVGGDGPVVVVVVVVVVVVCVVVPPPVPPPPPDPDDDDDDDDDDDDDDDDDDDDDDDDDDDDDD

Mean predicted aligned error: 14.84 Å

Secondary structure (DSSP, 8-state):
-EEEEEE---EE-TTS-EE--SSGGG--EEEEEHHHHHHHHHHHHHHHTT-GGGGSTTS-SSB-TTS-B--HHHHHHHHHHHHHHHHSSPPPHHHHHHHHHHHHHHHHHT-GGG-SS-------------------PPP-----------

Solvent-accessible surface area (backbone atoms only — not comparable to full-atom values): 9870 Å² total; per-residue (Å²): 117,80,67,51,72,46,70,49,84,52,38,77,46,96,90,57,48,80,39,75,52,95,42,76,87,71,47,49,74,44,80,28,44,52,69,58,51,49,54,53,50,53,42,39,54,56,40,39,77,76,34,74,75,48,65,47,90,86,42,71,72,59,48,48,96,84,68,45,56,61,46,72,69,59,53,40,52,56,48,23,53,62,29,27,78,75,66,76,50,63,58,61,72,64,54,57,56,52,52,50,51,54,53,50,52,50,55,64,69,67,38,83,88,67,78,68,90,77,76,90,70,83,83,87,87,81,88,79,95,84,80,88,81,83,89,73,91,76,88,83,88,81,87,80,89,84,85,89,90,135

pLDDT: mean 73.0, std 21.59, range [31.92, 94.75]